Protein AF-A0A0Q1CBV9-F1 (afdb_monomer_lite)

Secondary structure (DSSP, 8-state):
-HHHHHHTT--EEEEE--GGGTSTTTTTSHHHHHHHHHHHHHHHT--EEEEE---S---

pLDDT: mean 93.8, std 5.55, range [64.12, 98.38]

Foldseek 3Di:
DLVVCVVVVPQEEEAEAAPLLPDDPRCPPPRNVVRVVVVVVVVVSPHHYDYDHDDDDDD

Sequence (59 aa):
MLERAAKAGVRYLVLLSSPASSEVGEFDQPIGLVHRAVEWAVAESGIAHTVLYPSWLAT

Radius of gyration: 12.71 Å; chains: 1; bounding box: 23×18×37 Å

Structure (mmCIF, N/CA/C/O backbone):
data_AF-A0A0Q1CBV9-F1
#
_entry.id   AF-A0A0Q1CBV9-F1
#
loop_
_atom_site.group_PDB
_atom_site.id
_atom_site.type_symbol
_atom_site.label_atom_id
_atom_site.label_alt_id
_atom_site.label_comp_id
_atom_site.label_asym_id
_atom_site.label_entity_id
_atom_site.label_seq_id
_atom_site.pdbx_PDB_ins_code
_atom_site.Cartn_x
_atom_site.Cartn_y
_atom_site.Cartn_z
_atom_site.occupancy
_atom_site.B_iso_or_equiv
_atom_site.auth_seq_id
_atom_site.auth_comp_id
_atom_site.auth_asym_id
_atom_site.auth_atom_id
_atom_site.pdbx_PDB_model_num
ATOM 1 N N . MET A 1 1 ? 0.564 11.417 7.279 1.00 82.19 1 MET A N 1
ATOM 2 C CA . MET A 1 1 ? -0.878 11.119 7.082 1.00 82.19 1 MET A CA 1
ATOM 3 C C . MET A 1 1 ? -1.298 9.883 7.874 1.00 82.19 1 MET A C 1
ATOM 5 O O . MET A 1 1 ? -2.186 10.011 8.706 1.00 82.19 1 MET A O 1
ATOM 9 N N . LEU A 1 2 ? -0.619 8.741 7.701 1.00 91.75 2 LEU A N 1
ATOM 10 C CA . LEU A 1 2 ? -0.895 7.481 8.416 1.00 91.75 2 LEU A CA 1
ATOM 11 C C . LEU A 1 2 ? -0.875 7.596 9.946 1.00 91.75 2 LEU A C 1
ATOM 13 O O . LEU A 1 2 ? -1.825 7.172 10.589 1.00 91.75 2 LEU A O 1
ATOM 17 N N . GLU A 1 3 ? 0.110 8.277 10.537 1.00 91.88 3 GLU A N 1
ATOM 18 C CA . GLU A 1 3 ? 0.124 8.507 11.994 1.00 91.88 3 GLU A CA 1
ATOM 19 C C . GLU A 1 3 ? -1.122 9.241 12.507 1.00 91.88 3 GLU A C 1
ATOM 21 O O . GLU A 1 3 ? -1.601 8.985 13.609 1.00 91.88 3 GLU A O 1
ATOM 26 N N . ARG A 1 4 ? -1.658 10.178 11.714 1.00 94.31 4 ARG A N 1
ATOM 27 C CA . ARG A 1 4 ? -2.883 10.902 12.072 1.00 94.31 4 ARG A CA 1
ATOM 28 C C . ARG A 1 4 ? -4.100 9.992 11.949 1.00 94.31 4 ARG A C 1
ATOM 30 O O . ARG A 1 4 ? -4.965 10.058 12.811 1.00 94.31 4 ARG A O 1
ATOM 37 N N . ALA A 1 5 ? -4.141 9.130 10.931 1.00 93.38 5 ALA A N 1
ATOM 38 C CA . ALA A 1 5 ? -5.180 8.112 10.785 1.00 93.38 5 ALA A CA 1
ATOM 39 C C . ALA A 1 5 ? -5.171 7.131 11.971 1.00 93.38 5 ALA A C 1
ATOM 41 O O . ALA A 1 5 ? -6.218 6.881 12.564 1.00 93.38 5 ALA A O 1
ATOM 42 N N . ALA A 1 6 ? -3.989 6.668 12.386 1.00 92.25 6 ALA A N 1
ATOM 43 C CA . ALA A 1 6 ? -3.827 5.821 13.565 1.00 92.25 6 ALA A CA 1
ATOM 44 C C . ALA A 1 6 ? -4.315 6.527 14.842 1.00 92.25 6 ALA A C 1
ATOM 46 O O . ALA A 1 6 ? -5.152 5.993 15.565 1.00 92.25 6 ALA A O 1
ATOM 47 N N . LYS A 1 7 ? -3.873 7.772 15.081 1.00 94.75 7 LYS A N 1
ATOM 48 C CA . LYS A 1 7 ? -4.320 8.591 16.227 1.00 94.75 7 LYS A CA 1
ATOM 49 C C . LYS A 1 7 ? -5.826 8.868 16.219 1.00 94.75 7 LYS A C 1
ATOM 51 O O . LYS A 1 7 ? -6.418 9.008 17.282 1.00 94.75 7 LYS A O 1
ATOM 56 N N . ALA A 1 8 ? -6.441 8.940 15.041 1.00 96.50 8 ALA A N 1
ATOM 57 C CA . ALA A 1 8 ? -7.882 9.110 14.881 1.00 96.50 8 ALA A CA 1
ATOM 58 C C . ALA A 1 8 ? -8.678 7.802 15.062 1.00 96.50 8 ALA A C 1
ATOM 60 O O . ALA A 1 8 ? -9.903 7.823 14.970 1.00 96.50 8 ALA A O 1
ATOM 61 N N . GLY A 1 9 ? -8.013 6.666 15.306 1.00 95.94 9 GLY A N 1
ATOM 62 C CA . GLY A 1 9 ? -8.674 5.372 15.478 1.00 95.94 9 GLY A CA 1
ATOM 63 C C . GLY A 1 9 ? -9.230 4.790 14.176 1.00 95.94 9 GLY A C 1
ATOM 64 O O . GLY A 1 9 ? -10.208 4.039 1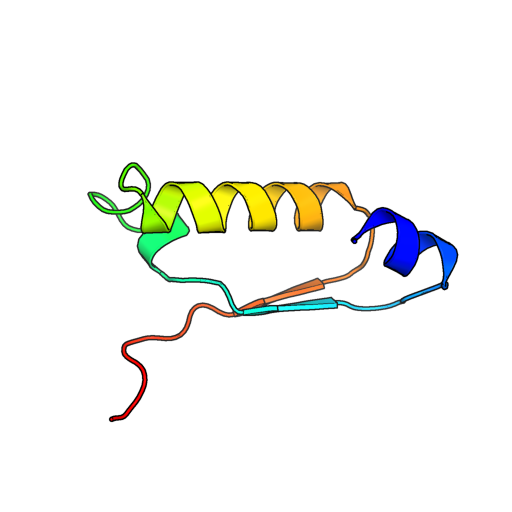4.209 1.00 95.94 9 GLY A O 1
ATOM 65 N N . VAL A 1 10 ? -8.640 5.134 13.023 1.00 97.38 10 VAL A N 1
ATOM 66 C CA . VAL A 1 10 ? -9.002 4.520 11.739 1.00 97.38 10 VAL A CA 1
ATOM 67 C C . VAL A 1 10 ? -8.768 3.015 11.830 1.00 97.38 10 VAL A C 1
ATOM 69 O O . VAL A 1 10 ? -7.656 2.560 12.079 1.00 97.38 10 VAL A O 1
ATOM 72 N N . ARG A 1 11 ? -9.838 2.243 11.623 1.00 96.88 11 ARG A N 1
ATOM 73 C CA . ARG A 1 11 ? -9.799 0.778 11.725 1.00 96.88 11 ARG A CA 1
ATOM 74 C C . ARG A 1 11 ? -9.427 0.086 10.422 1.00 96.88 11 ARG A C 1
ATOM 76 O O . ARG A 1 11 ? -9.028 -1.071 10.463 1.00 96.88 11 ARG A O 1
ATOM 83 N N . TYR A 1 12 ? -9.609 0.762 9.288 1.00 97.69 12 TYR A N 1
ATOM 84 C CA . TYR A 1 12 ? -9.364 0.170 7.982 1.00 97.69 12 TYR A CA 1
ATOM 85 C C . TYR A 1 12 ? -8.950 1.207 6.939 1.00 97.69 12 TYR A C 1
ATOM 87 O O . TYR A 1 12 ? -9.512 2.303 6.905 1.00 97.69 12 TYR A O 1
ATOM 95 N N . LEU A 1 13 ? -8.003 0.843 6.077 1.00 97.12 13 LEU A N 1
ATOM 96 C CA . LEU A 1 13 ? -7.531 1.648 4.951 1.00 97.12 13 LEU A CA 1
ATOM 97 C C . LEU A 1 13 ? -7.705 0.898 3.629 1.00 97.12 13 LEU A C 1
ATOM 99 O O . LEU A 1 13 ? -7.440 -0.296 3.531 1.00 97.12 13 LEU A O 1
ATOM 103 N N . VAL A 1 14 ? -8.099 1.624 2.587 1.00 97.75 14 VAL A N 1
ATOM 104 C CA . VAL A 1 14 ? -8.028 1.139 1.206 1.00 97.75 14 VAL A CA 1
ATOM 105 C C . VAL A 1 14 ? -7.047 2.033 0.466 1.00 97.75 14 VAL A C 1
ATOM 107 O O . VAL A 1 14 ? -7.263 3.242 0.375 1.00 97.75 14 VAL A O 1
ATOM 110 N N . LEU A 1 15 ? -5.958 1.446 -0.024 1.00 97.50 15 LEU A N 1
ATOM 111 C CA . LEU 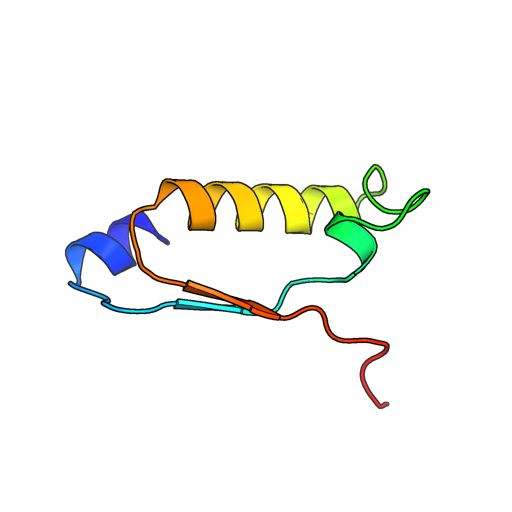A 1 15 ? -4.955 2.134 -0.827 1.00 97.50 15 LEU A CA 1
ATOM 112 C C . LEU A 1 15 ? -5.200 1.821 -2.302 1.00 97.50 15 LEU A C 1
ATOM 114 O O . LEU A 1 15 ? -5.152 0.661 -2.703 1.00 97.50 15 LEU A O 1
ATOM 118 N N . LEU A 1 16 ? -5.422 2.852 -3.114 1.00 97.19 16 LEU A N 1
ATOM 119 C CA . LEU A 1 16 ? -5.341 2.727 -4.565 1.00 97.19 16 LEU A CA 1
ATOM 120 C C . LEU A 1 16 ? -3.872 2.850 -4.970 1.00 97.19 16 LEU A C 1
ATOM 122 O O . LEU A 1 16 ? -3.304 3.940 -4.897 1.00 97.19 16 LEU A O 1
ATOM 126 N N . SER A 1 17 ? -3.262 1.730 -5.341 1.00 96.62 17 SER A N 1
ATOM 127 C CA . SER A 1 17 ? -1.888 1.687 -5.817 1.00 96.62 17 SER A CA 1
ATOM 128 C C . SER A 1 17 ? -1.823 1.561 -7.345 1.00 96.62 17 SER A C 1
ATOM 130 O O . SER A 1 17 ? -2.704 2.066 -8.037 1.00 96.62 17 SER A O 1
ATOM 132 N N . SER A 1 18 ? -0.764 0.954 -7.878 1.00 95.81 18 SER A N 1
ATOM 133 C CA . SER A 1 18 ? -0.527 0.763 -9.306 1.00 95.81 18 SER A CA 1
ATOM 134 C C . SER A 1 18 ? 0.173 -0.578 -9.545 1.00 95.81 18 SER A C 1
ATOM 136 O O . SER A 1 18 ? 1.078 -0.903 -8.775 1.00 95.81 18 SER A O 1
ATOM 138 N N . PRO A 1 19 ? -0.182 -1.341 -10.597 1.00 94.62 19 PRO A N 1
ATOM 139 C CA . PRO A 1 19 ? 0.536 -2.559 -10.990 1.00 94.62 19 PRO A CA 1
ATOM 140 C C . PRO A 1 19 ? 2.049 -2.340 -11.136 1.00 94.62 19 PRO A C 1
ATOM 142 O O . PRO A 1 19 ? 2.846 -3.194 -10.734 1.00 94.62 19 PRO A O 1
ATOM 145 N N . ALA A 1 20 ? 2.439 -1.129 -11.554 1.00 94.56 20 ALA A N 1
ATOM 146 C CA . ALA A 1 20 ? 3.822 -0.684 -11.668 1.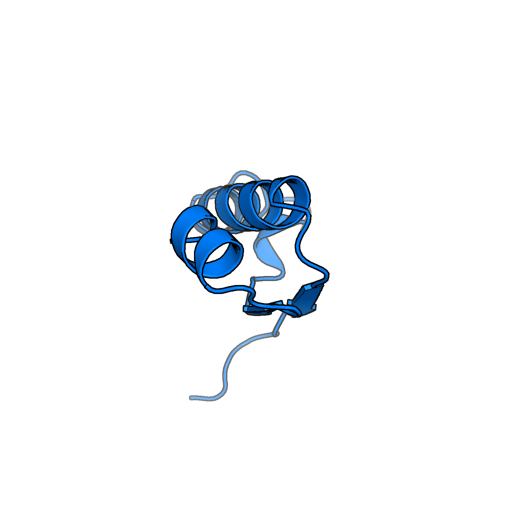00 94.56 20 ALA A CA 1
ATOM 147 C C . ALA A 1 20 ? 4.643 -0.849 -10.379 1.00 94.56 20 ALA A C 1
ATOM 149 O O . ALA A 1 20 ? 5.863 -0.836 -10.442 1.00 94.56 20 ALA A O 1
ATOM 150 N N . SER A 1 21 ? 4.030 -0.991 -9.196 1.00 95.00 21 SER A N 1
ATOM 151 C CA . SER A 1 21 ? 4.762 -1.201 -7.939 1.00 95.00 21 SER A CA 1
ATOM 152 C C . SER A 1 21 ? 5.344 -2.611 -7.779 1.00 95.00 21 SER A C 1
ATOM 154 O O . SER A 1 21 ? 6.208 -2.823 -6.926 1.00 95.00 21 SER A O 1
ATOM 156 N N . SER A 1 22 ? 4.908 -3.570 -8.598 1.00 92.25 22 SER A N 1
ATOM 157 C CA . SER A 1 22 ? 5.321 -4.977 -8.505 1.00 92.25 22 SER A CA 1
ATOM 158 C C . SER A 1 22 ? 5.733 -5.598 -9.842 1.00 92.25 22 SER A C 1
ATOM 160 O O . SER A 1 22 ? 6.465 -6.589 -9.846 1.00 92.25 22 SER A O 1
ATOM 162 N N . GLU A 1 23 ? 5.312 -5.021 -10.969 1.00 92.75 23 GLU A N 1
ATOM 163 C CA . GLU A 1 23 ? 5.603 -5.555 -12.298 1.00 92.75 23 GLU A CA 1
ATOM 164 C C . GLU A 1 23 ? 7.092 -5.470 -12.664 1.00 92.75 23 GLU A C 1
ATOM 166 O O . GLU A 1 23 ? 7.777 -4.465 -12.441 1.00 92.75 23 GLU A O 1
ATOM 171 N N . VAL A 1 24 ? 7.609 -6.560 -13.242 1.00 90.81 24 VAL A N 1
ATOM 172 C CA . VAL A 1 24 ? 9.001 -6.658 -13.698 1.00 90.81 24 VAL A CA 1
ATOM 173 C C . VAL A 1 24 ? 9.247 -5.627 -14.797 1.00 90.81 24 VAL A C 1
ATOM 175 O O . VAL A 1 24 ? 8.564 -5.631 -15.814 1.00 90.81 24 VAL A O 1
ATOM 178 N N . GLY A 1 25 ? 10.256 -4.777 -14.602 1.00 91.06 25 GLY A N 1
ATOM 179 C CA . GLY A 1 25 ? 10.584 -3.686 -15.524 1.00 91.06 25 GLY A CA 1
ATOM 180 C C . GLY A 1 25 ? 9.853 -2.371 -15.239 1.00 91.06 25 GLY A C 1
ATOM 181 O O . GLY A 1 25 ? 10.199 -1.362 -15.847 1.00 91.06 25 GLY A O 1
ATOM 182 N N . GLU A 1 26 ? 8.900 -2.355 -14.300 1.00 92.44 26 GLU A N 1
ATOM 183 C CA . GLU A 1 26 ? 8.211 -1.132 -13.861 1.00 92.44 26 GLU A CA 1
ATOM 184 C C . GLU A 1 26 ? 8.465 -0.789 -12.386 1.00 92.44 26 GLU A C 1
ATOM 186 O O . GLU A 1 26 ? 8.485 0.390 -12.024 1.00 92.44 26 GLU A O 1
ATOM 191 N N . PHE A 1 27 ? 8.721 -1.790 -11.533 1.00 89.81 27 PHE A N 1
ATOM 192 C CA . PHE A 1 27 ? 8.871 -1.602 -10.081 1.00 89.81 27 PHE A CA 1
ATOM 193 C C . PHE A 1 27 ? 10.011 -0.666 -9.665 1.00 89.81 27 PHE A C 1
ATOM 195 O O . PHE A 1 27 ? 10.006 -0.162 -8.536 1.00 89.81 27 PHE A O 1
ATOM 202 N N . ASP A 1 28 ? 11.015 -0.494 -10.525 1.00 93.19 28 ASP A N 1
ATOM 203 C CA . ASP A 1 28 ? 12.179 0.371 -10.327 1.00 93.19 28 ASP A CA 1
ATOM 204 C C . ASP A 1 28 ? 12.074 1.703 -11.088 1.00 93.19 28 ASP A C 1
ATOM 206 O O . ASP A 1 28 ? 12.941 2.568 -10.956 1.00 93.19 28 ASP A O 1
ATOM 210 N N . GLN A 1 29 ? 10.984 1.902 -11.832 1.00 95.94 29 GLN A N 1
ATOM 211 C CA . GLN A 1 29 ? 10.663 3.152 -12.506 1.00 95.94 29 GLN A CA 1
ATOM 212 C C . GLN A 1 29 ? 9.989 4.134 -11.535 1.00 95.94 29 GLN A C 1
ATOM 214 O O . GLN A 1 29 ? 9.473 3.727 -10.489 1.00 95.94 29 GLN A O 1
ATOM 219 N N . PRO A 1 30 ? 9.935 5.444 -11.853 1.00 96.50 30 PRO A N 1
ATOM 220 C CA . PRO A 1 30 ? 9.427 6.459 -10.927 1.00 96.50 30 PRO A CA 1
ATOM 221 C C . PRO A 1 30 ? 8.028 6.172 -10.366 1.00 96.50 30 PRO A C 1
ATOM 223 O O . PRO A 1 30 ? 7.795 6.381 -9.177 1.00 96.50 30 PRO A O 1
ATOM 226 N N . ILE A 1 31 ? 7.109 5.659 -11.194 1.00 93.69 31 ILE A N 1
ATOM 227 C CA . ILE A 1 31 ? 5.755 5.294 -10.751 1.00 93.69 31 ILE A CA 1
ATOM 228 C C . ILE A 1 31 ? 5.828 4.130 -9.757 1.00 93.69 31 ILE A C 1
ATOM 230 O O . ILE A 1 31 ? 5.279 4.234 -8.659 1.00 93.69 31 ILE A O 1
ATOM 234 N N . GLY A 1 32 ? 6.553 3.061 -10.098 1.00 95.69 32 GLY A N 1
ATOM 235 C CA . GLY A 1 32 ? 6.746 1.916 -9.213 1.00 95.69 32 GLY A CA 1
ATOM 236 C C . GLY A 1 32 ? 7.341 2.317 -7.864 1.00 95.69 32 GLY A C 1
ATOM 237 O O . GLY A 1 32 ? 6.789 1.972 -6.820 1.00 95.69 32 GLY A O 1
ATOM 238 N N . LEU A 1 33 ? 8.394 3.139 -7.865 1.00 97.25 33 LEU A N 1
ATOM 239 C CA . LEU A 1 33 ? 9.053 3.619 -6.645 1.00 97.25 33 LEU A CA 1
ATOM 240 C C . LEU A 1 33 ? 8.112 4.413 -5.729 1.00 97.25 33 LEU A C 1
ATOM 242 O O . LEU A 1 33 ? 8.082 4.172 -4.520 1.00 97.25 33 LEU A O 1
ATOM 246 N N . VAL A 1 34 ? 7.330 5.342 -6.288 1.00 96.56 34 VAL A N 1
ATOM 247 C CA . VAL A 1 34 ? 6.395 6.168 -5.506 1.00 96.56 34 VAL A CA 1
ATOM 248 C C . VAL A 1 34 ? 5.308 5.305 -4.867 1.00 96.56 34 VAL A C 1
ATOM 250 O O . VAL A 1 34 ? 5.027 5.454 -3.677 1.00 96.56 34 VAL A O 1
ATOM 253 N N . HIS A 1 35 ? 4.730 4.373 -5.624 1.00 97.31 35 HIS A N 1
ATOM 254 C CA . HIS A 1 35 ? 3.690 3.483 -5.115 1.00 97.31 35 HIS A CA 1
ATOM 255 C C . HIS A 1 35 ? 4.220 2.526 -4.039 1.00 97.31 35 HIS A C 1
ATOM 257 O O . HIS A 1 35 ? 3.613 2.412 -2.972 1.00 97.31 35 HIS A O 1
ATOM 263 N N . ARG A 1 36 ? 5.399 1.924 -4.249 1.00 96.75 36 ARG A N 1
ATOM 264 C CA . ARG A 1 36 ? 6.040 1.035 -3.263 1.00 96.75 36 ARG A CA 1
ATOM 265 C C . ARG A 1 36 ? 6.320 1.726 -1.936 1.00 96.75 36 ARG A C 1
ATOM 267 O O . ARG A 1 36 ? 6.084 1.136 -0.886 1.00 96.75 36 ARG A O 1
ATOM 274 N N . ALA A 1 37 ? 6.788 2.973 -1.971 1.00 96.75 37 ALA A N 1
ATOM 275 C CA . ALA A 1 37 ? 7.054 3.731 -0.752 1.00 96.75 37 ALA A CA 1
ATOM 276 C C . ALA A 1 37 ? 5.784 3.912 0.099 1.00 96.75 37 ALA A C 1
ATOM 278 O O . ALA A 1 37 ? 5.832 3.803 1.325 1.00 96.75 37 ALA A O 1
ATOM 279 N N . VAL A 1 38 ? 4.634 4.147 -0.541 1.00 96.88 38 VAL A N 1
ATOM 280 C CA . VAL A 1 38 ? 3.349 4.285 0.158 1.00 96.88 38 VAL A CA 1
ATOM 281 C C . VAL A 1 38 ? 2.821 2.930 0.627 1.00 96.88 38 VAL A C 1
ATOM 283 O O . VAL A 1 38 ? 2.352 2.835 1.760 1.00 96.88 38 VAL A O 1
ATOM 286 N N . GLU A 1 39 ? 2.924 1.882 -0.194 1.00 97.31 39 GLU A N 1
ATOM 287 C CA . GLU A 1 39 ? 2.543 0.517 0.192 1.00 97.31 39 GLU A CA 1
ATOM 288 C C . GLU A 1 39 ? 3.307 0.047 1.435 1.00 97.31 39 GLU A C 1
ATOM 290 O O . GLU A 1 39 ? 2.691 -0.453 2.374 1.00 97.31 39 GLU A O 1
ATOM 295 N N . TRP A 1 40 ? 4.621 0.286 1.494 1.00 97.06 40 TRP A N 1
ATOM 296 C CA . TRP A 1 40 ? 5.434 -0.018 2.674 1.00 97.06 40 TRP A CA 1
ATOM 297 C C . TRP A 1 40 ? 4.989 0.770 3.902 1.00 97.06 40 TRP A C 1
ATOM 299 O O . TRP A 1 40 ? 4.771 0.179 4.957 1.00 97.06 40 TRP A O 1
ATOM 309 N N . ALA A 1 41 ? 4.746 2.074 3.765 1.00 96.56 41 ALA A N 1
ATOM 310 C CA . ALA A 1 4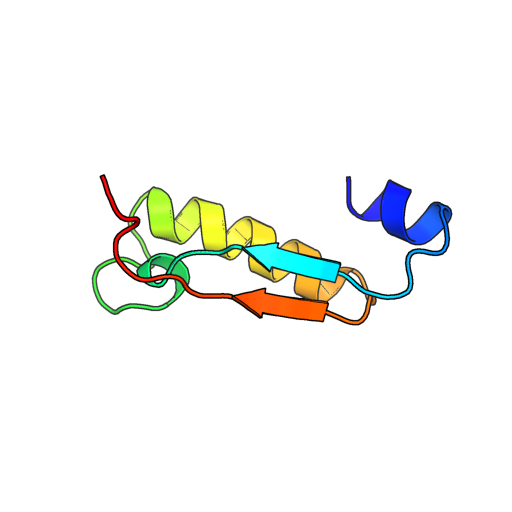1 ? 4.267 2.882 4.882 1.00 96.56 41 ALA A CA 1
ATOM 311 C C . ALA A 1 41 ? 2.892 2.415 5.405 1.00 96.56 41 ALA A C 1
ATOM 313 O O . ALA A 1 41 ? 2.643 2.444 6.612 1.00 96.56 41 ALA A O 1
ATOM 314 N N . VAL A 1 42 ? 1.984 1.986 4.520 1.00 96.50 42 VAL A N 1
ATOM 315 C CA . VAL A 1 42 ? 0.681 1.424 4.913 1.00 96.50 42 VAL A CA 1
ATOM 316 C C . VAL A 1 42 ? 0.861 0.071 5.603 1.00 96.50 42 VAL A C 1
ATOM 318 O O . VAL A 1 42 ? 0.253 -0.142 6.655 1.00 96.50 42 VAL A O 1
ATOM 321 N N . ALA A 1 43 ? 1.725 -0.799 5.078 1.00 95.50 43 ALA A N 1
ATOM 322 C CA . ALA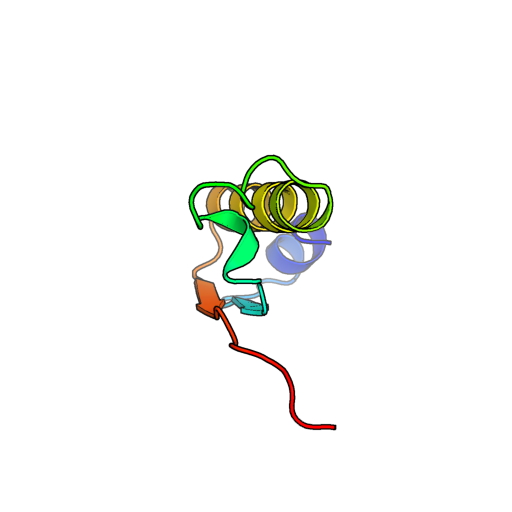 A 1 43 ? 2.025 -2.100 5.672 1.00 95.50 43 ALA A CA 1
ATOM 323 C C . ALA A 1 43 ? 2.607 -1.976 7.091 1.00 95.50 43 ALA A C 1
ATOM 325 O O . ALA A 1 43 ? 2.207 -2.712 7.991 1.00 95.50 43 ALA A O 1
ATOM 326 N N . GLU A 1 44 ? 3.483 -0.996 7.316 1.00 95.88 44 GLU A N 1
ATOM 327 C CA . GLU A 1 44 ? 4.108 -0.732 8.619 1.00 95.88 44 GLU A CA 1
ATOM 328 C C . GLU A 1 44 ? 3.192 0.008 9.607 1.00 95.88 44 GLU A C 1
ATOM 330 O O . GLU A 1 44 ? 3.476 0.061 10.802 1.00 95.88 44 GLU A O 1
ATOM 335 N N . SER A 1 45 ? 2.068 0.565 9.147 1.00 93.56 45 SER A N 1
ATOM 336 C CA . SER A 1 45 ? 1.192 1.394 9.988 1.00 93.56 45 SER A CA 1
ATOM 337 C C . SER A 1 45 ? 0.428 0.632 11.075 1.00 93.56 45 SER A C 1
ATOM 339 O O . SER A 1 45 ? -0.144 1.254 11.972 1.00 93.56 45 SER A O 1
ATOM 341 N N . GLY A 1 46 ? 0.353 -0.699 10.972 1.00 93.06 46 GLY A N 1
ATOM 342 C CA . GLY A 1 46 ? -0.451 -1.550 11.854 1.00 93.06 46 GLY A CA 1
ATOM 343 C C . GLY A 1 46 ? -1.969 -1.427 11.656 1.00 93.06 46 GLY A C 1
ATOM 344 O O . GLY A 1 46 ? -2.730 -2.105 12.344 1.00 93.06 46 GLY A O 1
ATOM 345 N N . ILE A 1 47 ? -2.431 -0.591 10.720 1.00 96.56 47 ILE A N 1
ATOM 346 C CA . ILE A 1 47 ? -3.847 -0.466 10.362 1.00 96.56 47 ILE A CA 1
ATOM 347 C C . ILE A 1 47 ? -4.196 -1.578 9.365 1.00 96.56 47 ILE A C 1
ATOM 349 O O . ILE A 1 47 ? -3.495 -1.783 8.369 1.00 96.56 47 ILE A O 1
ATOM 353 N N . ALA A 1 48 ? -5.300 -2.290 9.609 1.00 97.69 48 ALA A N 1
ATOM 354 C CA . ALA A 1 48 ? -5.811 -3.278 8.663 1.00 97.69 48 ALA A CA 1
ATOM 355 C C . ALA A 1 48 ? -6.107 -2.610 7.311 1.00 97.69 48 ALA A C 1
ATOM 357 O O . ALA A 1 48 ? -6.697 -1.530 7.265 1.00 97.69 48 ALA A O 1
ATOM 358 N N . HIS A 1 49 ? -5.688 -3.221 6.205 1.00 97.94 49 HIS A N 1
ATOM 359 C CA . HIS A 1 49 ? -5.786 -2.563 4.908 1.00 97.94 49 HIS A CA 1
ATOM 360 C C . HIS A 1 49 ? -5.968 -3.529 3.739 1.00 97.94 49 HIS A C 1
ATOM 362 O O . HIS A 1 49 ? -5.668 -4.716 3.838 1.00 97.94 49 HIS A O 1
ATOM 368 N N . THR A 1 50 ? -6.452 -2.977 2.626 1.00 98.38 50 THR A N 1
ATOM 369 C CA . THR A 1 50 ? -6.406 -3.586 1.290 1.00 98.38 50 THR A CA 1
ATOM 370 C C . THR A 1 50 ? -5.704 -2.636 0.332 1.00 98.38 50 THR A C 1
ATOM 372 O O . THR A 1 50 ? -5.950 -1.427 0.365 1.00 98.38 50 THR A O 1
ATOM 375 N N . VAL A 1 51 ? -4.867 -3.190 -0.543 1.00 97.62 51 VAL A N 1
ATOM 376 C CA . VAL A 1 51 ? -4.269 -2.468 -1.668 1.00 97.62 51 VAL A CA 1
ATOM 377 C C . VAL A 1 51 ? -4.954 -2.907 -2.959 1.00 97.62 51 VAL A C 1
ATOM 379 O O . VAL A 1 51 ? -5.125 -4.099 -3.206 1.00 97.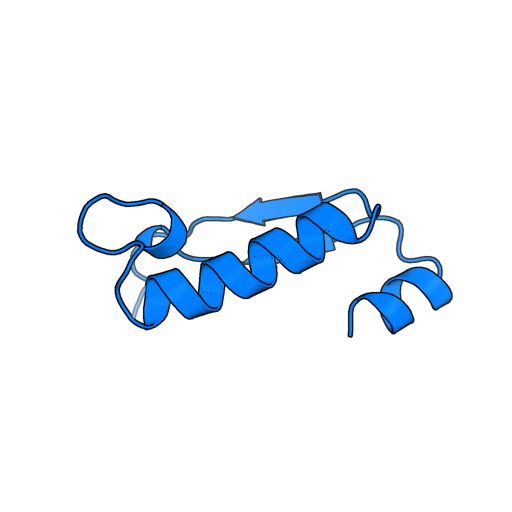62 51 VAL A O 1
ATOM 382 N N . LEU A 1 52 ? -5.375 -1.936 -3.763 1.00 97.31 52 LEU A N 1
ATOM 383 C CA . LEU A 1 52 ? -5.972 -2.144 -5.076 1.00 97.31 52 LEU A CA 1
ATOM 384 C C . LEU A 1 52 ? -4.957 -1.788 -6.160 1.00 97.31 52 LEU A C 1
ATOM 386 O O . LEU A 1 52 ? -4.316 -0.743 -6.080 1.00 97.31 52 LEU A O 1
ATOM 390 N N . TYR A 1 53 ? -4.868 -2.623 -7.191 1.00 95.62 53 TYR A N 1
ATOM 391 C CA . TYR A 1 53 ? -3.962 -2.451 -8.327 1.00 95.62 53 TYR A CA 1
ATOM 392 C C . TYR A 1 53 ? -4.797 -2.298 -9.606 1.00 95.62 53 TYR A C 1
ATOM 394 O O . TYR A 1 53 ? -5.136 -3.298 -10.240 1.00 95.62 53 TYR A O 1
ATOM 402 N N . PRO A 1 54 ? -5.239 -1.075 -9.947 1.00 91.88 54 PRO A N 1
ATOM 403 C CA . PRO A 1 54 ? -6.071 -0.845 -11.118 1.00 91.88 54 PRO A CA 1
ATOM 404 C C . PRO A 1 54 ? -5.250 -1.007 -12.401 1.00 91.88 54 PRO A C 1
ATOM 406 O O . PRO A 1 54 ? -4.092 -0.606 -12.461 1.00 91.88 54 PRO A O 1
ATOM 409 N N . SER A 1 55 ? -5.871 -1.531 -13.457 1.00 83.94 55 SER A N 1
ATOM 410 C CA . SER A 1 55 ? -5.332 -1.408 -14.814 1.00 83.94 55 SER A CA 1
ATOM 411 C C . SER A 1 55 ? -5.446 0.041 -15.313 1.00 83.94 55 SER A C 1
ATOM 413 O O . SER A 1 55 ? -5.804 0.948 -14.559 1.00 83.94 55 SER A O 1
ATOM 415 N N . TRP A 1 56 ? -5.213 0.259 -16.610 1.00 80.94 56 TRP A N 1
ATOM 416 C CA . TRP A 1 56 ? -5.485 1.536 -17.271 1.00 80.94 56 TRP A CA 1
ATOM 417 C C . TRP A 1 56 ? -6.842 2.113 -16.862 1.00 80.94 56 TRP A C 1
ATOM 419 O O . TRP A 1 56 ? -7.877 1.450 -16.976 1.00 80.94 56 TRP A O 1
ATOM 429 N N . LEU A 1 57 ? -6.812 3.350 -16.369 1.00 84.88 57 LEU A N 1
ATOM 430 C CA . LEU A 1 57 ? -8.015 4.103 -16.054 1.00 84.88 57 LEU A CA 1
ATOM 431 C C . LEU A 1 57 ? -8.701 4.490 -17.365 1.00 84.88 57 LEU A C 1
ATOM 433 O O . LEU A 1 57 ? -8.038 4.912 -18.313 1.00 84.88 57 LEU A O 1
ATOM 437 N N . ALA A 1 58 ? -10.022 4.331 -17.417 1.00 85.00 58 ALA A N 1
ATOM 438 C CA . ALA A 1 58 ? -10.803 4.759 -18.570 1.00 85.00 58 ALA A CA 1
ATOM 439 C C . ALA A 1 58 ? -10.634 6.273 -18.802 1.00 85.00 58 ALA A C 1
ATOM 441 O O . ALA A 1 58 ? -10.603 7.042 -17.838 1.00 85.00 58 ALA A O 1
ATOM 442 N N . THR A 1 59 ? -10.528 6.673 -20.072 1.00 64.12 59 THR A N 1
ATOM 443 C CA . THR A 1 59 ? -10.498 8.076 -20.525 1.00 64.12 59 THR A CA 1
ATOM 444 C C . THR A 1 59 ? -11.880 8.598 -20.862 1.00 64.12 59 THR A C 1
ATOM 446 O O . THR A 1 59 ? -12.630 7.828 -21.507 1.00 64.12 59 THR A O 1
#